Protein AF-A0A519RQT8-F1 (afdb_monomer_lite)

Secondary structure (DSSP, 8-state):
--S----SSS--S-GGG--PPPS-SEEE-TTT--EEE--

Structure (mmCIF, N/CA/C/O backbone):
data_AF-A0A519RQT8-F1
#
_entry.id   AF-A0A519RQT8-F1
#
loop_
_atom_site.group_PDB
_atom_site.id
_atom_site.type_symbol
_atom_site.label_atom_id
_atom_site.label_alt_id
_atom_site.label_comp_id
_atom_site.label_asym_id
_atom_site.label_entity_id
_atom_site.label_seq_id
_atom_site.pdbx_PDB_ins_code
_atom_site.Cartn_x
_atom_site.Cartn_y
_atom_site.Cartn_z
_atom_site.occupancy
_atom_site.B_iso_or_equiv
_atom_site.auth_seq_id
_atom_site.auth_comp_id
_atom_site.auth_asym_id
_atom_site.auth_atom_id
_atom_site.pdbx_PDB_model_num
ATOM 1 N N . MET A 1 1 ? -17.981 -13.075 11.060 1.00 74.69 1 MET A N 1
ATOM 2 C CA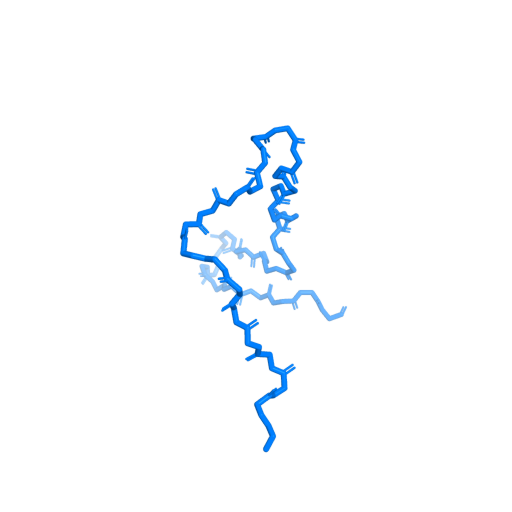 . MET A 1 1 ? -16.720 -12.775 11.777 1.00 74.69 1 MET A CA 1
ATOM 3 C C . MET A 1 1 ? -15.845 -11.954 10.842 1.00 74.69 1 MET A C 1
ATOM 5 O O . MET A 1 1 ? -15.535 -12.445 9.768 1.00 74.69 1 MET A O 1
ATOM 9 N N . ALA A 1 2 ? -15.540 -10.694 11.165 1.00 74.12 2 ALA A N 1
ATOM 10 C CA . ALA A 1 2 ? -14.666 -9.883 10.313 1.00 74.12 2 ALA A CA 1
ATOM 11 C C . ALA A 1 2 ? -13.213 -10.330 10.533 1.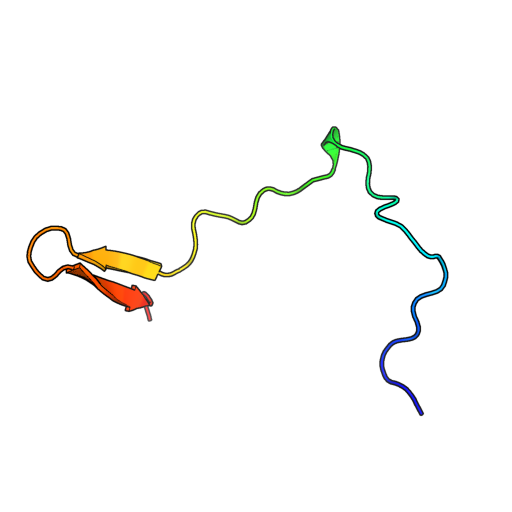00 74.12 2 ALA A C 1
ATOM 13 O O . ALA A 1 2 ? -12.725 -10.248 11.657 1.00 74.12 2 ALA A O 1
ATOM 14 N N . TRP A 1 3 ? -12.565 -10.824 9.476 1.00 83.94 3 TRP A N 1
ATOM 15 C CA . TRP A 1 3 ? -11.192 -11.355 9.474 1.00 83.94 3 TRP A CA 1
ATOM 16 C C . TRP A 1 3 ? -10.134 -10.326 9.894 1.00 83.94 3 TRP A C 1
ATOM 18 O O . TRP A 1 3 ? -9.034 -10.685 10.296 1.00 83.94 3 TRP A O 1
ATOM 28 N N . PHE A 1 4 ? -10.487 -9.046 9.849 1.00 81.94 4 PHE A N 1
ATOM 29 C CA . PHE A 1 4 ? -9.687 -7.970 10.392 1.00 81.94 4 PHE A CA 1
ATOM 30 C C . PHE A 1 4 ? -10.612 -6.854 10.877 1.00 81.94 4 PHE A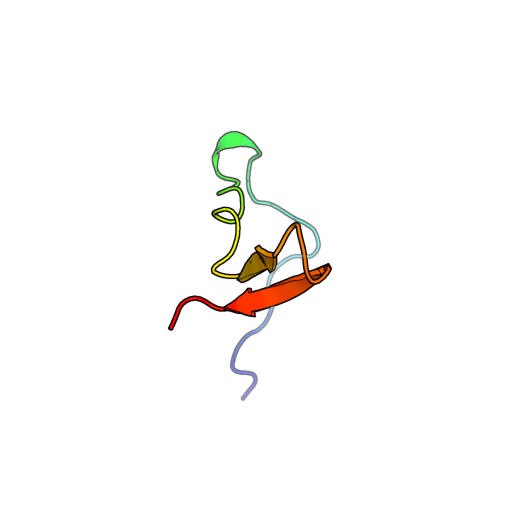 C 1
ATOM 32 O O . PHE A 1 4 ? -11.522 -6.425 10.162 1.00 81.94 4 PHE A O 1
ATOM 39 N N . LYS A 1 5 ? -10.386 -6.383 12.104 1.00 78.44 5 LYS A N 1
ATOM 40 C CA . LYS A 1 5 ? -11.007 -5.170 12.639 1.00 78.44 5 LYS A CA 1
ATOM 41 C C . LYS A 1 5 ? -9.898 -4.200 13.000 1.00 78.44 5 LYS A C 1
ATOM 43 O O . LYS A 1 5 ? -9.066 -4.486 13.853 1.00 78.44 5 LYS A O 1
ATOM 48 N N . ARG A 1 6 ? -9.905 -3.044 12.345 1.00 79.25 6 ARG A N 1
ATOM 49 C CA . ARG A 1 6 ? -8.995 -1.946 12.655 1.00 79.25 6 ARG A CA 1
ATOM 50 C C . ARG A 1 6 ? -9.327 -1.395 14.045 1.00 79.25 6 ARG A C 1
ATOM 52 O O . ARG A 1 6 ? -10.462 -0.982 14.266 1.00 79.25 6 ARG A O 1
ATOM 59 N N . GLN A 1 7 ? -8.347 -1.383 14.945 1.00 80.69 7 GLN A N 1
ATOM 60 C CA . GLN A 1 7 ? -8.519 -0.901 16.319 1.00 80.69 7 GLN A CA 1
ATOM 61 C C . GLN A 1 7 ? -8.499 0.633 16.402 1.00 80.69 7 GLN A C 1
ATOM 63 O O . GLN A 1 7 ? -9.327 1.221 17.088 1.00 80.69 7 GLN A O 1
ATOM 68 N N . GLU A 1 8 ? -7.620 1.291 15.640 1.00 81.94 8 GLU A N 1
ATOM 69 C CA . GLU A 1 8 ? -7.413 2.744 15.706 1.00 81.94 8 GLU A CA 1
ATOM 70 C C . GLU A 1 8 ? -7.397 3.385 14.315 1.00 81.94 8 GLU A C 1
ATOM 72 O O . GLU A 1 8 ? -6.897 2.807 13.345 1.00 81.94 8 GLU A O 1
ATOM 77 N N . LYS A 1 9 ? -7.961 4.594 14.199 1.00 76.88 9 LYS A N 1
ATOM 78 C CA . LYS A 1 9 ? -7.923 5.411 12.974 1.00 76.88 9 LYS A CA 1
ATOM 79 C C . LYS A 1 9 ? -6.584 6.169 12.900 1.00 76.88 9 LYS A C 1
ATOM 81 O O . LYS A 1 9 ? -6.070 6.598 13.918 1.00 76.88 9 LYS A O 1
ATOM 86 N N . GLY A 1 10 ? -6.046 6.365 11.695 1.00 78.69 10 GLY A N 1
ATOM 87 C CA . GLY A 1 10 ? -4.703 6.922 11.444 1.00 78.69 10 GLY A CA 1
ATOM 88 C C . GLY A 1 10 ? -3.629 5.881 11.07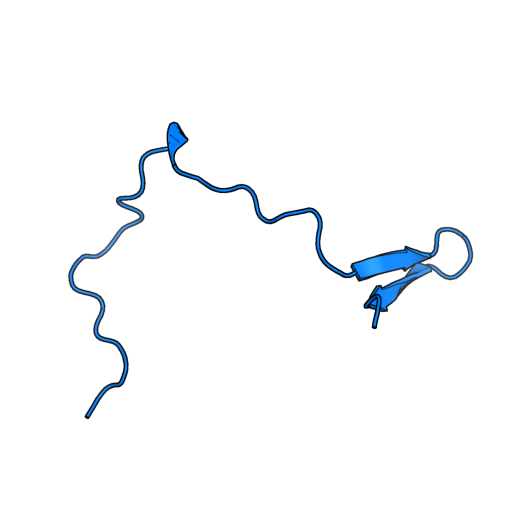7 1.00 78.69 10 GLY A C 1
ATOM 89 O O . GLY A 1 10 ? -3.876 4.675 11.161 1.00 78.69 10 GLY A O 1
ATOM 90 N N . ILE A 1 11 ? -2.468 6.357 10.607 1.00 77.19 11 ILE A N 1
ATOM 91 C CA . ILE A 1 11 ? -1.235 5.568 10.442 1.00 77.19 11 ILE A CA 1
ATOM 92 C C . ILE A 1 11 ? -0.421 5.793 11.714 1.00 77.19 11 ILE A C 1
ATOM 94 O O . ILE A 1 11 ? 0.156 6.861 11.890 1.00 77.19 11 ILE A O 1
ATOM 98 N N . ILE A 1 12 ? -0.417 4.811 12.611 1.00 81.06 12 ILE A N 1
ATOM 99 C CA . ILE A 1 12 ? 0.338 4.873 13.874 1.00 81.06 12 ILE A CA 1
ATOM 100 C C . ILE A 1 12 ? 1.783 4.385 13.719 1.00 81.06 12 ILE A C 1
ATOM 102 O O . ILE A 1 12 ? 2.576 4.491 14.647 1.00 81.06 12 ILE A O 1
ATOM 106 N N . THR A 1 13 ? 2.129 3.830 12.554 1.00 79.62 13 THR A N 1
ATOM 107 C CA . THR A 1 13 ? 3.462 3.298 12.278 1.00 79.62 13 THR A CA 1
ATOM 108 C C . THR A 1 13 ? 4.479 4.445 12.243 1.00 79.62 13 THR A C 1
ATOM 110 O O . THR A 1 13 ? 4.335 5.344 11.405 1.00 79.62 13 THR A O 1
ATOM 113 N N . PRO A 1 14 ? 5.508 4.430 13.111 1.00 79.81 14 PRO A N 1
ATOM 114 C CA . PRO A 1 14 ? 6.583 5.416 13.079 1.00 79.81 14 PRO A CA 1
ATOM 115 C C . PRO A 1 14 ? 7.263 5.446 11.709 1.00 79.81 14 PRO A C 1
ATOM 117 O O . PRO A 1 14 ? 7.380 4.412 11.051 1.00 79.81 14 PRO A O 1
ATOM 120 N N . THR A 1 15 ? 7.744 6.617 11.284 1.00 75.25 15 THR A N 1
ATOM 121 C CA . THR A 1 15 ? 8.392 6.791 9.971 1.00 75.25 15 THR A CA 1
ATOM 122 C C . THR A 1 15 ? 9.581 5.848 9.771 1.00 75.25 15 THR A C 1
ATOM 124 O O . THR A 1 15 ? 9.762 5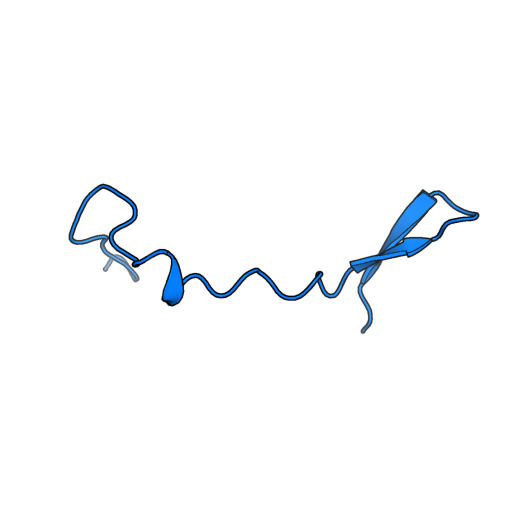.336 8.678 1.00 75.25 15 THR A O 1
ATOM 127 N N . GLU A 1 16 ? 10.323 5.540 10.832 1.00 74.81 16 GLU A N 1
ATOM 128 C CA . GLU A 1 16 ? 11.473 4.621 10.821 1.00 74.81 16 GLU A CA 1
ATOM 129 C C . GLU A 1 16 ? 11.081 3.156 10.573 1.00 74.81 16 GLU A C 1
ATOM 131 O O . GLU A 1 16 ? 11.879 2.364 10.082 1.00 74.81 16 GLU A O 1
ATOM 136 N N . GLN A 1 17 ? 9.843 2.785 10.908 1.00 72.19 17 GLN A N 1
ATOM 137 C CA . GLN A 1 17 ? 9.301 1.440 10.704 1.00 72.19 17 GLN A CA 1
ATOM 138 C C . GLN A 1 17 ? 8.475 1.339 9.421 1.00 72.19 17 GLN A C 1
ATOM 140 O O . GLN A 1 17 ? 7.912 0.278 9.128 1.00 72.19 17 GLN A O 1
ATOM 145 N N . LYS A 1 18 ? 8.392 2.425 8.643 1.00 71.38 18 LYS A N 1
ATOM 146 C CA . LYS A 1 18 ? 7.861 2.357 7.288 1.00 71.38 18 LYS A CA 1
ATOM 147 C C . LYS A 1 18 ? 8.830 1.516 6.475 1.00 71.38 18 LYS A C 1
ATOM 149 O O . LYS A 1 18 ? 9.892 1.967 6.063 1.00 71.38 18 LYS A O 1
ATOM 154 N N . LYS A 1 19 ? 8.454 0.261 6.259 1.00 69.94 19 LYS A N 1
ATOM 155 C CA . LYS A 1 19 ? 9.022 -0.515 5.169 1.00 69.94 19 LYS A CA 1
ATOM 156 C C . LYS A 1 19 ? 8.497 0.136 3.902 1.00 69.94 19 LYS A C 1
ATOM 158 O O . LYS A 1 19 ? 7.313 -0.011 3.596 1.00 69.94 19 LYS A O 1
ATOM 163 N N . GLU A 1 20 ? 9.352 0.901 3.229 1.00 67.94 20 GLU A N 1
ATOM 164 C CA . GLU A 1 20 ? 9.097 1.264 1.841 1.00 67.94 20 GLU A CA 1
ATOM 165 C C . GLU A 1 20 ? 8.752 -0.024 1.099 1.00 67.94 20 GLU A C 1
ATOM 167 O O . GLU A 1 20 ? 9.339 -1.086 1.350 1.00 67.94 20 GLU A O 1
ATOM 172 N N . THR A 1 21 ? 7.717 0.048 0.268 1.00 65.69 21 THR A N 1
ATOM 173 C CA . THR A 1 21 ? 7.332 -1.119 -0.522 1.00 65.69 21 THR A CA 1
ATOM 174 C C . THR A 1 21 ? 8.564 -1.448 -1.360 1.00 65.69 21 THR A C 1
ATOM 176 O O . THR A 1 21 ? 9.038 -0.535 -2.036 1.00 65.69 21 THR A O 1
ATOM 179 N N . PRO A 1 22 ? 9.137 -2.667 -1.296 1.00 68.56 22 PRO A N 1
ATOM 180 C CA . PRO A 1 22 ? 10.213 -3.016 -2.213 1.00 68.56 22 PRO A CA 1
ATOM 181 C C . PRO A 1 22 ? 9.711 -2.688 -3.616 1.00 68.56 22 PRO A C 1
ATOM 183 O O . PRO A 1 22 ? 8.559 -3.029 -3.915 1.00 68.56 22 PRO A O 1
ATOM 186 N N . ASP A 1 23 ? 10.512 -1.957 -4.402 1.00 62.59 23 ASP A N 1
ATOM 187 C CA . ASP A 1 23 ? 10.147 -1.568 -5.763 1.00 62.59 23 ASP A CA 1
ATOM 188 C C . ASP A 1 23 ? 9.580 -2.808 -6.443 1.00 62.59 23 ASP A C 1
ATOM 190 O O . ASP A 1 23 ? 10.231 -3.855 -6.483 1.00 62.59 23 ASP A O 1
ATOM 194 N N . GLY A 1 24 ? 8.283 -2.730 -6.751 1.00 62.34 24 GLY A N 1
ATOM 195 C CA . GLY A 1 24 ? 7.435 -3.910 -6.818 1.00 62.34 24 GLY A CA 1
ATOM 196 C C . GLY A 1 24 ? 7.958 -4.953 -7.795 1.00 62.34 24 GLY A C 1
ATOM 197 O O . GLY A 1 24 ? 8.738 -4.659 -8.695 1.00 62.34 24 GLY A O 1
ATOM 198 N N . LEU A 1 25 ? 7.407 -6.161 -7.682 1.00 57.78 25 LEU A N 1
ATOM 199 C CA . LEU A 1 25 ? 7.522 -7.291 -8.618 1.00 57.78 25 LEU A CA 1
ATOM 200 C C . LEU A 1 25 ? 7.290 -6.936 -10.110 1.00 57.78 25 LEU A C 1
ATOM 202 O O . LEU A 1 25 ? 7.265 -7.826 -10.943 1.00 57.78 25 LEU A O 1
ATOM 206 N N . TRP A 1 26 ? 7.038 -5.671 -10.436 1.00 64.50 26 TRP A N 1
ATOM 207 C CA . TRP A 1 26 ? 6.519 -5.101 -11.657 1.00 64.50 26 TRP A CA 1
ATOM 208 C C . TRP A 1 26 ? 7.599 -4.199 -12.260 1.00 64.50 26 TRP A C 1
ATOM 210 O O . TRP A 1 26 ? 7.865 -3.117 -11.740 1.00 64.50 26 TRP A O 1
ATOM 220 N N . TYR A 1 27 ? 8.199 -4.608 -13.375 1.00 70.44 27 TYR A N 1
ATOM 221 C CA . TYR A 1 27 ? 9.120 -3.753 -14.121 1.00 70.44 27 TYR A CA 1
ATOM 222 C C . TYR A 1 27 ? 8.400 -3.154 -15.327 1.00 70.44 27 TYR A C 1
ATOM 224 O O . TYR A 1 27 ? 7.668 -3.829 -16.059 1.00 70.44 27 TYR A O 1
ATOM 232 N N . LYS A 1 28 ? 8.588 -1.850 -15.536 1.00 68.19 28 LYS A N 1
ATOM 233 C CA . LYS A 1 28 ? 8.117 -1.186 -16.748 1.00 68.19 28 LYS A CA 1
ATOM 234 C C . LYS A 1 28 ? 9.152 -1.400 -17.841 1.00 68.19 28 LYS A C 1
ATOM 236 O O . LYS A 1 28 ? 10.264 -0.888 -17.758 1.00 68.19 28 LYS A O 1
ATOM 241 N N . CYS A 1 29 ? 8.765 -2.129 -18.876 1.00 73.56 29 CYS A N 1
ATOM 242 C CA . CYS A 1 29 ? 9.547 -2.268 -20.095 1.00 73.56 29 CYS A CA 1
ATOM 243 C C . CYS A 1 29 ? 9.772 -0.876 -20.725 1.00 73.56 29 CYS A C 1
ATOM 245 O O . CYS A 1 29 ? 8.784 -0.213 -21.063 1.00 73.56 29 CYS A O 1
ATOM 247 N N . PRO A 1 30 ? 11.022 -0.401 -20.885 1.00 76.56 30 PRO A N 1
ATOM 248 C CA . PRO A 1 30 ? 11.291 0.936 -21.421 1.00 76.56 30 PRO A CA 1
ATOM 249 C C . PRO A 1 30 ? 10.889 1.060 -22.898 1.00 76.56 30 PRO A C 1
ATOM 251 O O . PRO A 1 30 ? 10.390 2.104 -23.309 1.00 76.56 30 PRO A O 1
ATOM 254 N N . GLU A 1 31 ? 11.013 -0.029 -23.655 1.00 78.06 31 GLU A N 1
ATOM 255 C CA . GLU A 1 31 ? 10.681 -0.095 -25.083 1.00 78.06 31 GLU A CA 1
ATOM 256 C C . GLU A 1 31 ? 9.168 -0.155 -25.323 1.00 78.06 31 GLU A C 1
ATOM 258 O O . GLU A 1 31 ? 8.603 0.576 -26.134 1.00 78.06 31 GLU A O 1
ATOM 263 N N . CYS A 1 32 ? 8.485 -1.024 -24.580 1.00 79.12 32 CYS A N 1
ATOM 264 C CA . CYS A 1 32 ? 7.096 -1.380 -24.836 1.00 79.12 32 CYS A CA 1
ATOM 265 C C . CYS A 1 32 ? 6.088 -0.672 -23.917 1.00 79.12 32 CYS A C 1
ATOM 267 O O . CYS A 1 32 ? 4.882 -0.766 -24.134 1.00 79.12 32 CYS A O 1
ATOM 269 N N . LYS A 1 33 ? 6.567 0.073 -22.905 1.00 76.88 33 LYS A N 1
ATOM 270 C CA . LYS A 1 33 ? 5.782 0.776 -21.865 1.00 76.88 33 LYS A CA 1
ATOM 271 C C . LYS A 1 33 ? 4.821 -0.114 -21.068 1.00 76.88 33 LYS A C 1
ATOM 273 O O . LYS A 1 33 ? 4.092 0.398 -20.218 1.00 76.88 33 LYS A O 1
ATOM 278 N N . THR A 1 34 ? 4.849 -1.419 -21.299 1.00 74.00 34 THR A N 1
ATOM 279 C CA . THR A 1 34 ? 4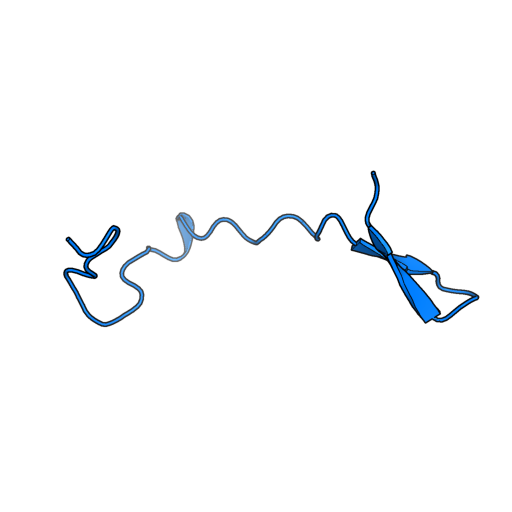.058 -2.423 -20.602 1.00 74.00 34 THR A CA 1
ATOM 280 C C . THR A 1 34 ? 4.669 -2.710 -19.240 1.00 74.00 34 THR A C 1
ATOM 282 O O . THR A 1 34 ? 5.893 -2.757 -19.089 1.00 74.00 34 THR A O 1
ATOM 285 N N . VAL A 1 35 ? 3.811 -2.894 -18.242 1.00 74.50 35 VAL A N 1
ATOM 286 C CA . VAL A 1 35 ? 4.229 -3.272 -16.894 1.00 74.50 35 VAL A CA 1
ATOM 287 C C . VAL A 1 35 ? 4.084 -4.786 -16.769 1.00 74.50 35 VAL A C 1
ATOM 289 O O . VAL A 1 35 ? 2.987 -5.303 -16.969 1.00 74.50 35 VAL A O 1
ATOM 292 N N . ALA A 1 36 ? 5.182 -5.488 -16.487 1.00 67.19 36 ALA A N 1
ATOM 293 C CA . ALA A 1 36 ? 5.208 -6.943 -16.372 1.00 67.19 36 ALA A CA 1
ATOM 294 C C . ALA A 1 36 ? 5.639 -7.364 -14.967 1.00 67.19 36 ALA A C 1
ATOM 296 O O . ALA A 1 36 ? 6.589 -6.809 -14.417 1.00 67.19 36 ALA A O 1
ATOM 297 N N . THR A 1 37 ? 4.947 -8.350 -14.400 1.00 66.56 37 THR A N 1
ATOM 298 C CA . THR A 1 37 ? 5.316 -8.966 -13.124 1.00 66.56 37 THR A CA 1
ATOM 299 C C . THR A 1 37 ? 6.367 -10.054 -13.336 1.00 66.56 37 THR A C 1
ATOM 301 O O . THR A 1 37 ? 6.144 -10.933 -14.168 1.00 66.56 37 THR A O 1
ATOM 304 N N . MET A 1 38 ? 7.489 -10.031 -12.609 1.00 58.91 38 MET A N 1
ATOM 305 C CA . MET A 1 38 ? 8.415 -11.168 -12.541 1.00 58.91 38 MET A CA 1
ATOM 306 C C . MET A 1 38 ? 7.691 -12.339 -11.868 1.00 58.91 38 MET A C 1
ATOM 308 O O . MET A 1 38 ? 7.253 -12.215 -10.725 1.00 58.91 38 MET A O 1
ATOM 312 N N . ALA A 1 39 ? 7.507 -13.423 -12.622 1.00 56.16 39 ALA A N 1
ATOM 313 C CA . ALA A 1 39 ? 6.986 -14.696 -12.130 1.00 56.16 39 ALA A CA 1
ATOM 314 C C . ALA A 1 39 ? 8.050 -15.448 -11.323 1.00 56.16 39 ALA A C 1
ATOM 316 O O . ALA A 1 39 ? 9.241 -15.349 -11.702 1.00 56.16 39 ALA A O 1
#

Foldseek 3Di:
DPPDDDPDPDDPQDPVRPPDDPPAQWDQDPVPRDTDGDD

pLDDT: mean 72.86, std 7.09, range [56.16, 83.94]

Sequence (39 aa):
MAWFKRQEKGIITPTEQKKETPDGLWYKCPECKTVATMA

Radius of gyration: 16.91 Å; chains: 1; bounding box: 28×22×41 Å